Protein AF-A0A961JTA7-F1 (afdb_monomer_lite)

pLDDT: mean 79.95, std 9.87, range [54.69, 95.06]

Sequence (102 aa):
MLLRSQILSALYAAVRAQAMDRAEARAQLDPFRALNLRLLGDRVLQKTAWDIAAQLGRDDTAEAEYLALTLLQADALVSLDPGPAARIGAAVPLADYDALLD

Structure (mmCIF, N/CA/C/O backbone):
data_AF-A0A961JTA7-F1
#
_entry.id   AF-A0A961JTA7-F1
#
loop_
_atom_site.group_PDB
_atom_site.id
_atom_site.type_symbol
_atom_site.label_atom_id
_atom_site.label_alt_id
_atom_site.label_comp_id
_atom_site.label_asym_id
_atom_site.label_entity_id
_atom_site.label_seq_id
_atom_site.pdbx_PDB_ins_code
_atom_site.Cartn_x
_atom_site.Cartn_y
_atom_site.Cartn_z
_atom_site.occupancy
_atom_site.B_iso_or_equiv
_atom_site.auth_seq_id
_atom_site.auth_comp_id
_atom_site.auth_asym_id
_atom_site.auth_atom_id
_atom_site.pdbx_PDB_model_num
ATOM 1 N N . MET A 1 1 ? 3.543 4.980 3.267 1.00 58.66 1 MET A N 1
ATOM 2 C CA . MET A 1 1 ? 4.810 5.210 2.493 1.00 58.66 1 MET A CA 1
ATOM 3 C C . MET A 1 1 ? 5.235 3.969 1.689 1.00 58.66 1 MET A C 1
ATOM 5 O O . MET A 1 1 ? 6.300 3.955 1.072 1.00 58.66 1 MET A O 1
ATOM 9 N N . LEU A 1 2 ? 4.386 2.936 1.660 1.00 67.38 2 LEU A N 1
ATOM 10 C CA . LEU A 1 2 ? 4.755 1.6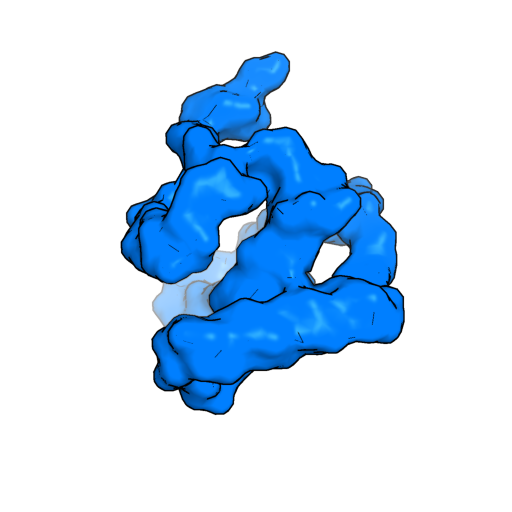02 1.217 1.00 67.38 2 LEU A CA 1
ATOM 11 C C . LEU A 1 2 ? 4.544 1.361 -0.288 1.00 67.38 2 LEU A C 1
ATOM 13 O O . LEU A 1 2 ? 5.351 0.662 -0.884 1.00 67.38 2 LEU A O 1
ATOM 17 N N . LEU A 1 3 ? 3.560 2.002 -0.932 1.00 72.00 3 LEU A N 1
ATOM 18 C CA . LEU A 1 3 ? 3.251 1.792 -2.360 1.00 72.00 3 LEU A CA 1
ATOM 19 C C . LEU A 1 3 ? 4.451 2.053 -3.285 1.00 72.00 3 LEU A C 1
ATOM 21 O O . LEU A 1 3 ? 4.804 1.208 -4.100 1.00 72.00 3 LEU A O 1
ATOM 25 N N . ARG A 1 4 ? 5.145 3.189 -3.123 1.00 72.31 4 ARG A N 1
ATOM 26 C CA . ARG A 1 4 ? 6.348 3.495 -3.923 1.00 72.31 4 ARG A CA 1
ATOM 27 C C . ARG A 1 4 ? 7.464 2.470 -3.698 1.00 72.31 4 ARG A C 1
ATOM 29 O O . ARG A 1 4 ? 8.163 2.115 -4.641 1.00 72.31 4 ARG A O 1
ATOM 36 N N . SER A 1 5 ? 7.616 1.997 -2.461 1.00 75.25 5 SER A N 1
ATOM 37 C CA . SER A 1 5 ? 8.599 0.970 -2.100 1.00 75.25 5 SER A CA 1
ATOM 38 C C . SER A 1 5 ? 8.227 -0.408 -2.665 1.00 75.25 5 SER A C 1
ATOM 40 O O . SER A 1 5 ? 9.096 -1.120 -3.164 1.00 75.25 5 SER A O 1
ATOM 42 N N . GLN A 1 6 ? 6.937 -0.757 -2.661 1.00 79.50 6 GLN A N 1
ATOM 43 C CA . GLN A 1 6 ? 6.406 -1.999 -3.225 1.00 79.50 6 GLN A CA 1
ATOM 44 C C . GLN A 1 6 ? 6.539 -2.024 -4.746 1.00 79.50 6 GLN A C 1
ATOM 46 O O . GLN A 1 6 ? 7.061 -2.995 -5.278 1.00 79.50 6 GLN A O 1
ATOM 51 N N . ILE A 1 7 ? 6.167 -0.941 -5.439 1.00 82.56 7 ILE A N 1
ATOM 52 C CA . ILE A 1 7 ? 6.354 -0.818 -6.893 1.00 82.56 7 ILE A CA 1
ATOM 53 C C . 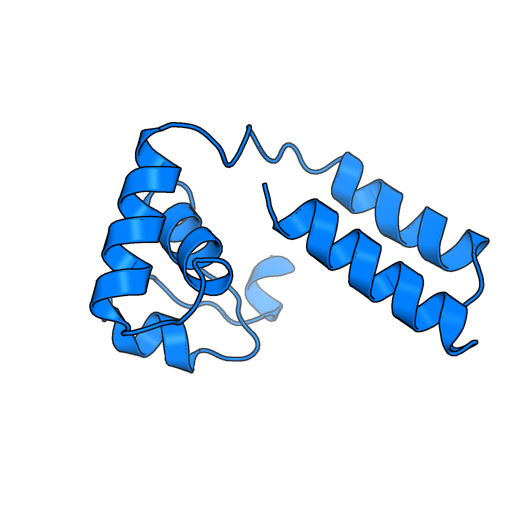ILE A 1 7 ? 7.838 -0.953 -7.243 1.00 82.56 7 ILE A C 1
ATOM 55 O O . ILE A 1 7 ? 8.201 -1.719 -8.132 1.00 82.56 7 ILE A O 1
ATOM 59 N N . LEU A 1 8 ? 8.714 -0.249 -6.517 1.00 84.50 8 LEU A N 1
ATOM 60 C CA . LEU A 1 8 ? 10.153 -0.340 -6.745 1.00 84.50 8 LEU A CA 1
ATOM 61 C C . LEU A 1 8 ? 10.678 -1.764 -6.515 1.00 84.50 8 LEU A C 1
ATOM 63 O O . LEU A 1 8 ? 11.462 -2.255 -7.322 1.00 84.50 8 LEU A O 1
ATOM 67 N N . SER A 1 9 ? 10.233 -2.426 -5.445 1.00 86.06 9 SER A N 1
ATOM 68 C CA . SER A 1 9 ? 10.606 -3.810 -5.130 1.00 86.06 9 SER A CA 1
ATOM 69 C C . SER A 1 9 ? 10.107 -4.794 -6.190 1.00 86.06 9 SER A C 1
ATOM 71 O O . SER A 1 9 ? 10.868 -5.662 -6.610 1.00 86.06 9 SER A O 1
ATOM 73 N N . ALA A 1 10 ? 8.872 -4.631 -6.673 1.00 87.56 10 ALA A N 1
ATOM 74 C CA . ALA A 1 10 ? 8.280 -5.472 -7.709 1.00 87.56 10 ALA A CA 1
ATOM 75 C C . ALA A 1 10 ? 9.016 -5.327 -9.049 1.00 87.56 10 ALA A C 1
ATOM 77 O O . ALA A 1 10 ? 9.415 -6.323 -9.651 1.00 87.56 10 ALA A O 1
ATOM 78 N N . LEU A 1 11 ? 9.284 -4.091 -9.480 1.00 88.88 11 LEU A N 1
ATOM 79 C CA . LEU A 1 11 ? 10.052 -3.825 -10.698 1.00 88.88 11 LEU A CA 1
ATOM 80 C C . LEU A 1 11 ? 11.495 -4.324 -10.575 1.00 88.88 11 LEU A C 1
ATOM 82 O O . LEU A 1 11 ? 12.036 -4.910 -11.509 1.00 88.88 11 LEU A O 1
ATOM 86 N N . TYR A 1 12 ? 12.118 -4.149 -9.408 1.00 88.69 12 TYR A N 1
ATOM 87 C CA . TYR A 1 12 ? 13.450 -4.688 -9.149 1.00 88.69 12 TYR A CA 1
ATOM 88 C C . TYR A 1 12 ? 13.476 -6.220 -9.236 1.00 88.69 12 TYR A C 1
ATOM 90 O O . TYR A 1 12 ? 14.387 -6.781 -9.850 1.00 88.69 12 TYR A O 1
ATOM 98 N N . ALA A 1 13 ? 12.472 -6.899 -8.675 1.00 91.19 13 ALA A N 1
ATOM 99 C CA . ALA A 1 13 ? 12.330 -8.348 -8.776 1.00 91.19 13 ALA A CA 1
ATOM 100 C C . ALA A 1 13 ? 12.134 -8.807 -10.232 1.00 91.19 13 ALA A C 1
ATOM 102 O O . ALA A 1 13 ? 12.784 -9.763 -10.653 1.00 91.19 13 ALA A O 1
ATOM 103 N N . ALA A 1 14 ? 11.325 -8.096 -11.024 1.00 90.62 14 ALA A N 1
ATOM 104 C CA . ALA A 1 14 ? 11.108 -8.400 -12.440 1.00 90.62 14 ALA A CA 1
ATOM 105 C C . ALA A 1 14 ? 12.392 -8.257 -13.279 1.00 90.62 14 ALA A C 1
ATOM 107 O O . ALA A 1 14 ? 12.713 -9.140 -14.077 1.00 90.62 14 ALA A O 1
ATOM 108 N N . VAL A 1 15 ? 13.178 -7.202 -13.039 1.00 93.25 15 VAL A N 1
ATOM 109 C CA . VAL A 1 15 ? 14.495 -7.019 -13.674 1.00 93.25 15 VAL A CA 1
ATOM 110 C C . VAL A 1 15 ? 15.465 -8.128 -13.259 1.00 93.25 15 VAL A C 1
ATOM 112 O O . VAL A 1 15 ? 16.182 -8.679 -14.092 1.00 93.25 15 VAL A O 1
ATOM 115 N N . ARG A 1 16 ? 15.481 -8.505 -11.973 1.00 94.19 16 ARG A N 1
ATOM 116 C CA . ARG A 1 16 ? 16.300 -9.621 -11.466 1.00 94.19 16 ARG A CA 1
ATOM 117 C C . ARG A 1 16 ? 15.915 -10.963 -12.089 1.00 94.19 16 ARG A C 1
ATOM 119 O O . ARG A 1 16 ? 16.797 -11.793 -12.283 1.00 94.19 16 ARG A O 1
ATOM 126 N N . ALA A 1 17 ? 14.637 -11.156 -12.403 1.00 95.06 17 ALA A N 1
ATOM 127 C CA . ALA A 1 17 ? 14.115 -12.335 -13.087 1.00 95.06 17 ALA A CA 1
ATOM 128 C C . ALA A 1 17 ? 14.299 -12.292 -14.618 1.00 95.06 17 ALA A C 1
ATOM 130 O O . ALA A 1 17 ? 13.858 -13.212 -15.297 1.00 95.06 17 ALA A O 1
ATOM 131 N N . GLN A 1 18 ? 14.932 -11.243 -15.163 1.00 92.56 18 GLN A N 1
ATOM 132 C CA . GLN A 1 18 ? 15.103 -11.014 -16.605 1.00 92.56 18 GLN A CA 1
ATOM 133 C C . GLN A 1 18 ? 13.781 -10.951 -17.395 1.00 92.56 18 GLN A C 1
ATOM 135 O O . GLN A 1 18 ? 13.778 -11.156 -18.606 1.00 92.56 18 GLN A O 1
ATOM 140 N N . ALA A 1 19 ? 12.664 -10.654 -16.724 1.00 93.00 19 ALA A N 1
ATOM 141 C CA . ALA A 1 19 ? 11.350 -10.516 -17.355 1.00 93.00 19 ALA A CA 1
ATOM 142 C C . ALA A 1 19 ? 11.160 -9.153 -18.046 1.00 93.00 19 ALA A C 1
ATOM 144 O O . ALA A 1 19 ? 10.261 -8.998 -18.865 1.00 93.00 19 ALA A O 1
ATOM 145 N N . MET A 1 20 ? 11.993 -8.173 -17.694 1.00 93.06 20 MET A N 1
ATOM 146 C CA . MET A 1 20 ? 12.082 -6.855 -18.322 1.00 93.06 20 MET A CA 1
ATOM 147 C C . MET A 1 20 ? 13.482 -6.284 -18.118 1.00 93.06 20 MET A C 1
ATOM 149 O O . MET A 1 20 ? 14.204 -6.698 -17.200 1.00 93.06 20 MET A O 1
ATOM 153 N N . ASP A 1 21 ? 13.860 -5.310 -18.936 1.00 92.44 21 ASP A N 1
ATOM 154 C CA . ASP A 1 21 ? 15.112 -4.593 -18.753 1.00 92.44 21 ASP A CA 1
ATOM 155 C C . ASP A 1 21 ? 14.975 -3.399 -17.785 1.00 92.44 21 ASP A C 1
ATOM 157 O O . ASP A 1 21 ? 13.901 -3.004 -17.319 1.00 92.44 21 ASP A O 1
ATOM 161 N N . ARG A 1 22 ? 16.120 -2.816 -17.423 1.00 88.50 22 ARG A N 1
ATOM 162 C CA . ARG A 1 22 ? 16.169 -1.697 -16.475 1.00 88.50 22 ARG A CA 1
ATOM 163 C C . ARG A 1 22 ? 15.581 -0.402 -17.049 1.00 88.50 22 ARG A C 1
ATOM 165 O O . ARG A 1 22 ? 15.128 0.436 -16.267 1.00 88.50 22 ARG A O 1
ATOM 172 N N . ALA A 1 23 ? 15.645 -0.201 -18.362 1.00 90.88 23 ALA A N 1
ATOM 173 C CA . ALA A 1 23 ? 15.112 0.984 -19.023 1.00 90.88 23 ALA A CA 1
ATOM 174 C C . ALA A 1 23 ? 13.578 0.933 -19.056 1.00 90.88 23 ALA A C 1
ATOM 176 O O . ALA A 1 23 ? 12.935 1.917 -18.692 1.00 90.88 23 ALA A O 1
ATOM 177 N N . GLU A 1 24 ? 13.003 -0.229 -19.357 1.00 89.19 24 GLU A N 1
ATOM 178 C CA . GLU A 1 24 ? 11.568 -0.509 -19.282 1.00 89.19 24 GLU A CA 1
ATOM 179 C C . GLU A 1 24 ? 11.037 -0.291 -17.862 1.00 89.19 24 GLU A C 1
ATOM 181 O O . GLU A 1 24 ? 10.098 0.481 -17.658 1.00 89.19 24 GLU A O 1
ATOM 186 N N . ALA A 1 25 ? 11.698 -0.865 -16.850 1.00 86.81 25 ALA A N 1
ATOM 187 C CA . ALA A 1 25 ? 11.331 -0.654 -15.449 1.00 86.81 25 ALA A CA 1
ATOM 188 C C . ALA A 1 25 ? 11.391 0.829 -15.035 1.00 86.81 25 ALA A C 1
ATOM 190 O O . ALA A 1 25 ? 10.598 1.297 -14.215 1.00 86.81 25 ALA A O 1
ATOM 191 N N . ARG A 1 26 ? 12.338 1.597 -15.592 1.00 84.75 26 ARG A N 1
ATOM 192 C CA . ARG A 1 26 ? 12.460 3.034 -15.317 1.00 84.75 26 ARG A CA 1
ATOM 193 C C . ARG A 1 26 ? 11.325 3.825 -15.957 1.00 84.75 26 ARG A C 1
ATOM 195 O O . ARG A 1 26 ? 10.742 4.656 -15.268 1.00 84.75 26 ARG A O 1
ATOM 202 N N . ALA A 1 27 ? 10.998 3.538 -17.214 1.00 86.75 27 ALA A N 1
ATOM 203 C CA . ALA A 1 27 ? 9.890 4.174 -17.920 1.00 86.75 27 ALA A CA 1
ATOM 204 C C . ALA A 1 27 ? 8.550 3.916 -17.212 1.00 86.75 27 ALA A C 1
ATOM 206 O O . ALA A 1 27 ? 7.740 4.828 -17.077 1.00 86.75 27 ALA A O 1
ATOM 207 N N . GLN A 1 28 ? 8.348 2.711 -16.668 1.00 84.88 28 GLN A N 1
ATOM 208 C CA . GLN A 1 28 ? 7.152 2.394 -15.883 1.00 84.88 28 GLN A CA 1
ATOM 209 C C . GLN A 1 28 ? 7.080 3.134 -14.539 1.00 84.88 28 GLN A C 1
ATOM 211 O O . GLN A 1 28 ? 5.985 3.353 -14.035 1.00 84.88 28 GLN A O 1
ATOM 216 N N . LEU A 1 29 ? 8.206 3.560 -13.950 1.00 80.06 29 LEU A N 1
ATOM 217 C CA . LEU A 1 29 ? 8.216 4.327 -12.693 1.00 80.06 29 LEU A CA 1
ATOM 218 C C . LEU A 1 29 ? 7.800 5.791 -12.863 1.00 80.06 29 LEU A C 1
ATOM 220 O O . LEU A 1 29 ? 7.340 6.399 -11.893 1.00 80.06 29 LEU A O 1
ATOM 224 N N . ASP A 1 30 ? 8.006 6.377 -14.039 1.00 79.62 30 ASP A N 1
ATOM 225 C CA . ASP A 1 30 ? 7.805 7.812 -14.257 1.00 79.62 30 ASP A CA 1
ATOM 226 C C . ASP A 1 30 ? 6.336 8.258 -14.091 1.00 79.62 30 ASP A C 1
ATOM 228 O O . ASP A 1 30 ? 6.108 9.237 -13.372 1.00 79.62 30 ASP A O 1
ATOM 232 N N . PRO A 1 31 ? 5.323 7.520 -14.590 1.00 76.06 31 PRO A N 1
ATOM 233 C CA . PRO A 1 31 ? 3.918 7.808 -14.295 1.00 76.06 31 PRO A CA 1
ATOM 234 C C . PRO A 1 31 ? 3.602 7.828 -12.790 1.00 76.06 31 PRO A C 1
ATOM 236 O O . PRO A 1 31 ? 2.940 8.743 -12.304 1.00 76.06 31 PRO A O 1
ATOM 239 N N . PHE A 1 32 ? 4.145 6.889 -12.004 1.00 70.75 32 PHE A N 1
ATOM 240 C CA . PHE A 1 32 ? 3.914 6.839 -10.550 1.00 70.75 32 PHE A CA 1
ATOM 241 C C . PHE A 1 32 ? 4.596 7.974 -9.779 1.00 70.75 32 PHE A C 1
ATOM 243 O O . PHE A 1 32 ? 4.185 8.312 -8.665 1.00 70.75 32 PHE A O 1
ATOM 250 N N . ARG A 1 33 ? 5.656 8.565 -10.342 1.00 68.38 33 ARG A N 1
ATOM 251 C CA . ARG A 1 33 ? 6.295 9.767 -9.785 1.00 68.38 33 ARG A CA 1
ATOM 252 C C . ARG A 1 33 ? 5.448 11.012 -10.023 1.00 68.38 33 ARG A C 1
ATOM 254 O O . ARG A 1 33 ? 5.467 11.901 -9.177 1.00 68.38 33 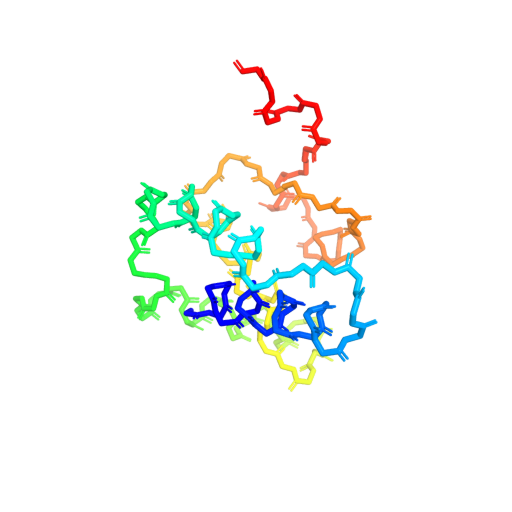ARG A O 1
ATOM 261 N N . ALA A 1 34 ? 4.725 11.053 -11.141 1.00 69.06 34 ALA A N 1
ATOM 262 C CA . ALA A 1 34 ? 3.812 12.136 -11.489 1.00 69.06 34 ALA A CA 1
ATOM 263 C C . ALA A 1 34 ? 2.496 12.088 -10.693 1.00 69.06 34 ALA A C 1
ATOM 265 O O . ALA A 1 34 ? 1.855 13.123 -10.515 1.00 69.06 34 ALA A O 1
ATOM 266 N N . LEU A 1 35 ? 2.115 10.920 -10.158 1.00 65.69 35 LEU A N 1
ATOM 267 C CA . LEU A 1 35 ? 1.007 10.824 -9.211 1.00 65.69 35 LEU A CA 1
ATOM 268 C C . LEU A 1 35 ? 1.333 11.638 -7.951 1.00 65.69 35 LEU A C 1
ATOM 270 O O . LEU A 1 35 ? 2.244 11.305 -7.179 1.00 65.69 35 LEU A O 1
ATOM 274 N N . ASN A 1 36 ? 0.546 12.694 -7.726 1.00 57.50 36 ASN A N 1
ATOM 275 C CA . ASN A 1 36 ? 0.542 13.501 -6.506 1.00 57.50 36 ASN A CA 1
ATOM 276 C C . ASN A 1 36 ? -0.071 12.711 -5.338 1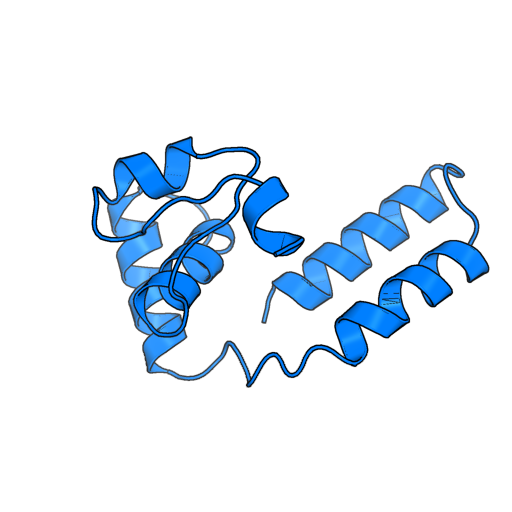.00 57.50 36 ASN A C 1
ATOM 278 O O . ASN A 1 36 ? -1.073 13.099 -4.743 1.00 57.50 36 ASN A O 1
ATOM 282 N N . LEU A 1 37 ? 0.562 11.592 -4.988 1.00 60.22 37 LEU A N 1
ATOM 283 C CA . LEU A 1 37 ? 0.327 10.882 -3.742 1.00 60.22 37 LEU A CA 1
ATOM 284 C C . LEU A 1 37 ? 0.831 11.793 -2.614 1.00 60.22 37 LEU A C 1
ATOM 286 O O . LEU A 1 37 ? 2.015 11.754 -2.258 1.00 60.22 37 LEU A O 1
ATOM 290 N N . ARG A 1 38 ? -0.042 12.675 -2.098 1.00 59.38 38 ARG A N 1
ATOM 291 C CA . ARG A 1 38 ? 0.228 13.450 -0.875 1.00 59.38 38 ARG A CA 1
ATOM 292 C C . ARG A 1 38 ? 0.673 12.468 0.200 1.00 59.38 38 ARG A C 1
ATOM 294 O O . ARG A 1 38 ? 0.164 11.354 0.260 1.00 59.38 38 ARG A O 1
ATOM 301 N N . LEU A 1 39 ? 1.684 12.865 0.975 1.00 54.69 39 LEU A N 1
ATOM 302 C CA . LEU A 1 39 ? 2.399 12.002 1.913 1.00 54.69 39 LEU A CA 1
ATOM 303 C C . LEU A 1 39 ? 1.434 11.096 2.698 1.00 54.69 39 LEU A C 1
ATOM 305 O O . LEU A 1 39 ? 0.805 11.520 3.662 1.00 54.69 39 LEU A O 1
ATOM 309 N N . LEU A 1 40 ? 1.381 9.832 2.275 1.00 59.84 40 LEU A N 1
ATOM 310 C CA . LEU A 1 40 ? 0.717 8.695 2.915 1.00 59.84 40 LEU A CA 1
ATOM 311 C C . LEU A 1 40 ? 1.466 8.305 4.196 1.00 59.84 40 LEU A C 1
ATOM 313 O O . LEU A 1 40 ? 2.058 7.228 4.317 1.00 59.84 40 LEU A O 1
ATOM 317 N N . GLY A 1 41 ? 1.571 9.266 5.097 1.00 63.06 41 GLY A N 1
ATOM 318 C CA . GLY A 1 41 ? 2.331 9.182 6.331 1.00 63.06 41 GLY A CA 1
ATOM 319 C C . GLY A 1 41 ? 1.919 10.251 7.329 1.00 63.06 41 GLY A C 1
ATOM 320 O O . GLY A 1 41 ? 2.636 10.455 8.305 1.00 63.06 41 GLY A O 1
ATOM 321 N N . ASP A 1 42 ? 0.799 10.943 7.098 1.00 77.56 42 ASP A N 1
ATOM 322 C CA . ASP A 1 42 ? 0.210 11.737 8.162 1.00 77.56 42 ASP A CA 1
ATOM 323 C C . ASP A 1 42 ? -0.240 10.820 9.313 1.00 77.56 42 ASP A C 1
ATOM 325 O O . ASP A 1 42 ? -0.491 9.619 9.159 1.00 77.56 42 ASP A O 1
ATOM 329 N N . ARG A 1 43 ? -0.281 11.398 10.511 1.00 85.00 43 ARG A N 1
ATOM 330 C CA . ARG A 1 43 ? -0.506 10.650 11.748 1.00 85.00 43 ARG A CA 1
ATOM 331 C C . ARG A 1 43 ? -1.907 10.034 11.822 1.00 85.00 43 ARG A C 1
ATOM 333 O O . ARG A 1 43 ? -2.095 9.080 12.571 1.00 85.00 43 ARG A O 1
ATOM 340 N N . VAL A 1 44 ? -2.878 10.580 11.085 1.00 87.06 44 VAL A N 1
ATOM 341 C CA . VAL A 1 44 ? -4.251 10.061 11.044 1.00 87.06 44 VAL A CA 1
ATOM 342 C C . VAL A 1 44 ? -4.275 8.787 10.213 1.00 87.06 44 VAL A C 1
ATOM 344 O O . VAL A 1 44 ? -4.723 7.764 10.719 1.00 87.06 44 VAL A O 1
ATOM 347 N N . LEU A 1 45 ? -3.690 8.809 9.013 1.00 85.56 45 LEU A N 1
ATOM 348 C CA . LEU A 1 45 ? -3.580 7.631 8.158 1.00 85.56 45 LEU A CA 1
ATOM 349 C C . LEU A 1 45 ? -2.867 6.473 8.870 1.00 85.56 45 LEU A C 1
ATOM 351 O O . LEU A 1 45 ? -3.366 5.353 8.857 1.00 85.56 45 LEU A O 1
ATOM 355 N N . GLN A 1 46 ? -1.725 6.734 9.519 1.00 87.50 46 GLN A N 1
ATOM 356 C CA 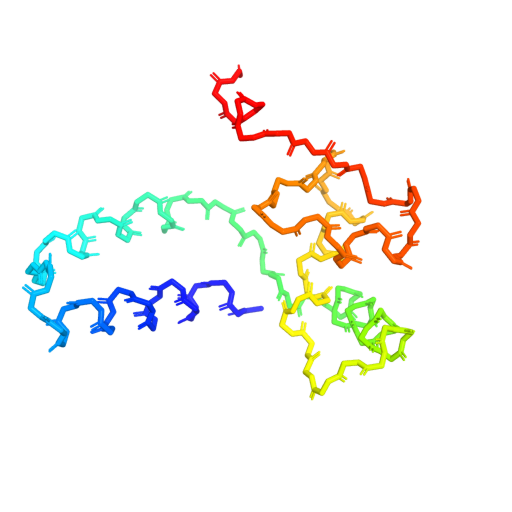. GLN A 1 46 ? -0.982 5.686 10.235 1.00 87.50 46 GLN A CA 1
ATOM 357 C C . GLN A 1 46 ? -1.806 5.064 11.364 1.00 87.50 46 GLN A C 1
ATOM 359 O O . GLN A 1 46 ? -1.794 3.847 11.536 1.00 87.50 46 GLN A O 1
ATOM 364 N N . LYS A 1 47 ? -2.544 5.891 12.115 1.00 90.62 47 LYS A N 1
ATOM 365 C CA . LYS A 1 47 ? -3.429 5.406 13.174 1.00 90.62 47 LYS A CA 1
ATOM 366 C C . LYS A 1 47 ? -4.560 4.552 12.596 1.00 90.62 47 LYS A C 1
ATOM 368 O O . LYS A 1 47 ? -4.771 3.441 13.062 1.00 90.62 47 LYS A O 1
ATOM 373 N N . THR A 1 48 ? -5.243 5.039 11.562 1.00 89.75 48 THR A N 1
ATOM 374 C CA . THR A 1 48 ? -6.333 4.305 10.908 1.00 89.75 48 THR A CA 1
ATOM 375 C C . THR A 1 48 ? -5.846 2.977 10.324 1.00 89.75 48 THR A C 1
ATOM 377 O O . THR A 1 48 ? -6.501 1.957 10.512 1.00 89.75 48 THR A O 1
ATOM 380 N N . ALA A 1 49 ? -4.677 2.952 9.678 1.00 89.19 49 ALA A N 1
ATOM 381 C CA . ALA A 1 49 ? -4.080 1.723 9.153 1.00 89.19 49 ALA A CA 1
ATOM 382 C C . ALA A 1 49 ? -3.730 0.726 10.270 1.00 89.19 49 ALA A C 1
ATOM 384 O O . ALA A 1 49 ? -3.947 -0.472 10.113 1.00 89.19 49 ALA A O 1
ATOM 385 N N . TRP A 1 50 ? -3.231 1.206 11.411 1.00 91.00 50 TRP A N 1
ATOM 386 C CA . TRP A 1 50 ? -2.960 0.357 12.571 1.00 91.00 50 TRP A CA 1
ATOM 387 C C . TRP A 1 50 ? -4.237 -0.287 13.121 1.00 91.00 50 TRP A C 1
ATOM 389 O O . TRP A 1 50 ? -4.281 -1.500 13.322 1.00 91.00 50 TRP A O 1
ATOM 399 N N . ASP A 1 51 ? -5.284 0.515 13.322 1.00 91.75 51 ASP A N 1
ATOM 400 C CA . ASP A 1 51 ? -6.567 0.044 13.850 1.00 91.75 51 ASP A CA 1
ATOM 401 C C . ASP A 1 51 ? -7.192 -1.008 12.911 1.00 91.75 51 ASP A C 1
ATOM 403 O O . ASP A 1 51 ? -7.665 -2.053 13.363 1.00 91.75 51 ASP A O 1
ATOM 407 N N . ILE A 1 52 ? -7.107 -0.786 11.594 1.00 89.75 52 ILE A N 1
ATOM 408 C CA . ILE A 1 52 ? -7.558 -1.739 10.571 1.00 89.75 52 ILE A CA 1
ATOM 409 C C . ILE A 1 52 ? -6.742 -3.036 10.597 1.00 89.75 52 ILE A C 1
ATOM 411 O O . ILE A 1 52 ? -7.322 -4.122 10.567 1.00 89.75 52 ILE A O 1
ATOM 415 N N . ALA A 1 53 ? -5.410 -2.954 10.648 1.00 90.31 53 ALA A N 1
ATOM 416 C CA . ALA A 1 53 ? -4.552 -4.139 10.682 1.00 90.31 53 ALA A CA 1
ATOM 417 C C . ALA A 1 53 ? -4.845 -5.005 11.917 1.00 90.31 53 ALA A C 1
ATOM 419 O O . ALA A 1 53 ? -4.954 -6.227 11.802 1.00 90.31 53 ALA A O 1
ATOM 420 N N . ALA A 1 54 ? -5.058 -4.367 13.073 1.00 90.56 54 ALA A N 1
ATOM 421 C CA . ALA A 1 54 ? -5.452 -5.041 14.304 1.00 90.56 54 ALA A CA 1
ATOM 422 C C . ALA A 1 54 ? -6.833 -5.708 14.183 1.00 90.56 54 ALA A C 1
ATOM 424 O O . ALA A 1 54 ? -6.993 -6.857 14.592 1.00 90.56 54 ALA A O 1
ATOM 425 N N . GLN A 1 55 ? -7.816 -5.031 13.577 1.00 88.62 55 GLN A N 1
ATOM 426 C CA . GLN A 1 55 ? -9.154 -5.589 13.346 1.00 88.62 55 GLN A CA 1
ATOM 427 C C . GLN A 1 55 ? -9.130 -6.801 12.403 1.00 88.62 55 GLN A C 1
ATOM 429 O O . GLN A 1 55 ? -9.865 -7.765 12.612 1.00 88.62 55 GLN A O 1
ATOM 434 N N . LEU A 1 56 ? -8.286 -6.763 11.370 1.00 85.50 56 LEU A N 1
ATOM 435 C CA . LEU A 1 56 ? -8.130 -7.850 10.403 1.00 85.50 56 LEU A CA 1
ATOM 436 C C . LEU A 1 56 ? -7.185 -8.966 10.880 1.00 85.50 56 LEU A C 1
ATOM 438 O O . LEU A 1 56 ? -7.070 -9.983 10.193 1.00 85.50 56 LEU A O 1
ATOM 442 N N . GLY A 1 57 ? -6.510 -8.788 12.022 1.00 85.62 57 GLY A N 1
ATOM 443 C CA . GLY A 1 57 ? -5.539 -9.742 12.561 1.00 85.62 57 GLY A CA 1
ATOM 444 C C . GLY A 1 57 ? -4.336 -9.964 11.640 1.00 85.62 57 GLY A C 1
ATOM 445 O O . GLY A 1 57 ? -3.901 -11.101 11.475 1.00 85.62 57 GLY A O 1
ATOM 446 N N . ARG A 1 58 ? -3.850 -8.909 10.973 1.00 83.31 58 ARG A N 1
ATOM 447 C CA . ARG A 1 58 ? -2.725 -8.986 10.026 1.00 83.31 58 ARG A CA 1
ATOM 448 C C . ARG A 1 58 ? -1.373 -8.833 10.728 1.00 83.31 58 ARG A C 1
ATOM 450 O O . ARG A 1 58 ? -1.256 -8.092 11.700 1.00 83.31 58 ARG A O 1
ATOM 457 N N . ASP A 1 59 ? -0.352 -9.485 10.174 1.00 85.50 59 ASP A N 1
ATOM 458 C CA . ASP A 1 59 ? 1.034 -9.424 10.668 1.00 85.50 59 ASP A CA 1
ATOM 459 C C . ASP A 1 59 ? 1.759 -8.122 10.280 1.00 85.50 59 ASP A C 1
ATOM 461 O O . ASP A 1 59 ? 2.786 -7.774 10.864 1.00 85.50 59 ASP A O 1
ATOM 465 N N . ASP A 1 60 ? 1.224 -7.388 9.301 1.00 83.88 60 ASP A N 1
ATOM 466 C CA . ASP A 1 60 ? 1.723 -6.089 8.865 1.00 83.88 60 ASP A CA 1
ATOM 467 C C . ASP A 1 60 ? 0.581 -5.112 8.533 1.00 83.88 60 ASP A C 1
ATOM 469 O O . ASP A 1 60 ? -0.602 -5.463 8.504 1.00 83.88 60 ASP A O 1
ATOM 473 N N . THR A 1 61 ? 0.944 -3.850 8.294 1.00 85.56 61 THR A N 1
ATOM 474 C CA . THR A 1 61 ? 0.008 -2.771 7.949 1.00 85.56 61 THR A CA 1
ATOM 475 C C . THR A 1 61 ? -0.065 -2.500 6.448 1.00 85.56 61 THR A C 1
ATOM 477 O O . THR A 1 61 ? -0.662 -1.503 6.046 1.00 85.56 61 THR A O 1
ATOM 480 N N . ALA A 1 62 ? 0.550 -3.329 5.600 1.00 82.56 62 ALA A N 1
ATOM 481 C CA . ALA A 1 62 ? 0.733 -3.018 4.187 1.00 82.56 62 ALA A CA 1
ATOM 482 C C . ALA A 1 62 ? -0.597 -2.885 3.450 1.00 82.56 62 ALA A C 1
ATOM 484 O O . ALA A 1 62 ? -0.848 -1.906 2.751 1.00 82.56 62 ALA A O 1
ATOM 485 N N . GLU A 1 63 ? -1.456 -3.875 3.649 1.00 81.00 63 GLU A N 1
ATOM 486 C CA . GLU A 1 63 ? -2.808 -3.926 3.105 1.00 81.00 63 GLU A CA 1
ATOM 487 C C . GLU A 1 63 ? -3.721 -2.890 3.781 1.00 81.00 63 GLU A C 1
ATOM 489 O O . GLU A 1 63 ? -4.509 -2.206 3.126 1.00 81.00 63 GLU A O 1
ATOM 494 N N . ALA A 1 64 ? -3.553 -2.707 5.092 1.00 87.12 64 ALA A N 1
ATOM 495 C CA . ALA A 1 64 ? -4.329 -1.763 5.884 1.00 87.12 64 ALA A CA 1
ATOM 496 C C . ALA A 1 64 ? -4.053 -0.293 5.523 1.00 87.12 64 ALA A C 1
ATOM 498 O O . ALA 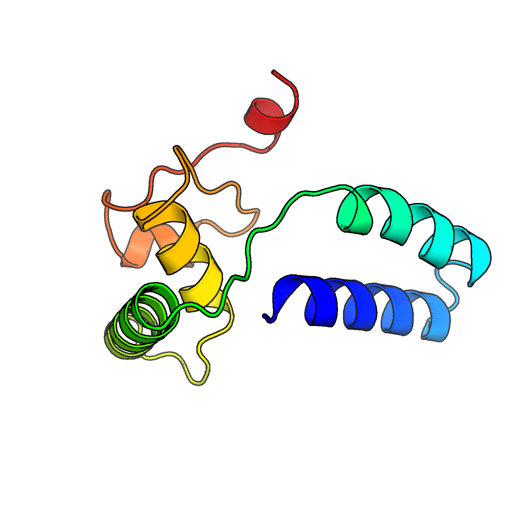A 1 64 ? -4.954 0.535 5.638 1.00 87.12 64 ALA A O 1
ATOM 499 N N . GLU A 1 65 ? -2.847 0.044 5.046 1.00 85.12 65 GLU A N 1
ATOM 500 C CA . GLU A 1 65 ? -2.522 1.383 4.534 1.00 85.12 65 GLU A CA 1
ATOM 501 C C . GLU A 1 65 ? -3.389 1.756 3.322 1.00 85.12 65 GLU A C 1
ATOM 503 O O . GLU A 1 65 ? -3.849 2.896 3.238 1.00 85.12 65 GLU A O 1
ATOM 508 N N . TYR A 1 66 ? -3.646 0.816 2.404 1.00 82.81 66 TYR A N 1
ATOM 509 C CA . TYR A 1 66 ? -4.513 1.064 1.246 1.00 82.81 66 TYR A CA 1
ATOM 510 C C . TYR A 1 66 ? -5.965 1.273 1.671 1.00 82.81 66 TYR A C 1
ATOM 512 O O . TYR A 1 66 ? -6.619 2.202 1.204 1.00 82.81 66 TYR A O 1
ATOM 520 N N . LEU A 1 67 ? -6.441 0.460 2.613 1.00 85.75 67 LEU A N 1
ATOM 521 C CA . LEU A 1 67 ? -7.803 0.551 3.135 1.00 85.75 67 LEU A CA 1
ATOM 522 C C . LEU A 1 67 ? -8.015 1.864 3.903 1.00 85.75 67 LEU A C 1
ATOM 524 O O . LEU A 1 67 ? -9.007 2.554 3.686 1.00 85.75 67 LEU A O 1
ATOM 528 N N . ALA A 1 68 ? -7.047 2.262 4.731 1.00 87.00 68 ALA A N 1
ATOM 529 C CA . ALA A 1 68 ? -7.062 3.541 5.435 1.00 87.00 68 ALA A CA 1
ATOM 530 C C . ALA A 1 68 ? -7.045 4.738 4.478 1.00 87.00 68 ALA A C 1
ATOM 532 O O . ALA A 1 68 ? -7.764 5.710 4.705 1.00 87.00 68 ALA A O 1
ATOM 533 N N . LEU A 1 69 ? -6.242 4.677 3.409 1.00 83.38 69 LEU A N 1
ATOM 534 C CA . LEU A 1 69 ? -6.224 5.728 2.395 1.00 83.38 69 LEU A CA 1
ATOM 535 C C . LEU A 1 69 ? -7.597 5.878 1.746 1.00 83.38 69 LEU A C 1
ATOM 537 O O . LEU A 1 69 ? -8.098 6.998 1.669 1.00 83.38 69 LEU A O 1
ATOM 541 N N . THR A 1 70 ? -8.195 4.770 1.301 1.00 84.69 70 THR A N 1
ATOM 542 C CA . THR A 1 70 ? -9.497 4.824 0.638 1.00 84.69 70 THR A CA 1
ATOM 543 C C . THR A 1 70 ? -10.555 5.406 1.562 1.00 84.69 70 THR A C 1
ATOM 545 O O . THR A 1 70 ? -11.233 6.345 1.170 1.00 84.69 70 THR A O 1
ATOM 548 N N . LEU A 1 71 ? -10.621 4.955 2.818 1.00 85.38 71 LEU A N 1
ATOM 549 C CA . LEU A 1 71 ? -11.576 5.489 3.798 1.00 85.38 71 LEU A CA 1
ATOM 550 C C . LEU A 1 71 ? -11.456 6.999 4.023 1.00 85.38 71 LEU A C 1
ATOM 552 O O . LEU A 1 71 ? -12.447 7.655 4.333 1.00 85.38 71 LEU A O 1
ATOM 556 N N . LEU A 1 72 ? -10.241 7.542 3.944 1.00 83.50 72 LEU A N 1
ATOM 557 C CA . LEU A 1 72 ? -9.980 8.936 4.291 1.00 83.50 72 LEU A CA 1
ATOM 558 C C . LEU A 1 72 ? -10.023 9.879 3.088 1.00 83.50 72 LEU A C 1
ATOM 560 O O . LEU A 1 72 ? -10.276 11.069 3.276 1.00 83.50 72 LEU A O 1
ATOM 564 N N . GLN A 1 73 ? -9.677 9.399 1.891 1.00 78.25 73 GLN A N 1
ATOM 565 C CA . GLN A 1 73 ? -9.302 10.283 0.782 1.00 78.25 73 GLN A CA 1
ATOM 566 C C . GLN A 1 73 ? -9.759 9.827 -0.606 1.00 78.25 73 GLN A C 1
ATOM 568 O O . GLN A 1 73 ? -9.505 10.571 -1.552 1.00 78.25 73 GLN A O 1
ATOM 573 N N . ALA A 1 74 ? -10.384 8.656 -0.767 1.00 77.25 74 ALA A N 1
ATOM 574 C CA . ALA A 1 74 ? -10.785 8.176 -2.091 1.00 77.25 74 ALA A CA 1
ATOM 575 C C . ALA A 1 74 ? -12.243 7.714 -2.136 1.00 77.25 74 ALA A C 1
ATOM 577 O O . ALA A 1 74 ? -12.795 7.242 -1.147 1.00 77.25 74 ALA A O 1
ATOM 578 N N . ASP A 1 75 ? -12.840 7.813 -3.321 1.00 78.00 75 ASP A N 1
ATOM 579 C CA . ASP A 1 75 ? -14.227 7.405 -3.548 1.00 78.00 75 ASP A CA 1
ATOM 580 C C . ASP A 1 75 ? -14.386 5.879 -3.612 1.00 78.00 75 ASP A C 1
ATOM 582 O O . ASP A 1 75 ? -15.441 5.357 -3.265 1.00 78.00 75 ASP A O 1
ATOM 586 N N . ALA A 1 76 ? -13.343 5.153 -4.033 1.00 81.62 76 ALA A N 1
ATOM 587 C CA . ALA A 1 76 ? -13.334 3.695 -4.085 1.00 81.62 76 ALA A CA 1
ATOM 588 C C . ALA A 1 76 ? -11.916 3.105 -4.020 1.00 81.62 76 ALA A C 1
ATOM 590 O O . ALA A 1 76 ? -10.914 3.770 -4.297 1.00 81.62 76 ALA A O 1
ATOM 591 N N . LEU A 1 77 ? -11.842 1.826 -3.660 1.00 81.56 77 LEU A N 1
ATOM 592 C CA . LEU A 1 77 ? -10.665 0.979 -3.769 1.00 81.56 77 LEU A CA 1
ATOM 593 C C . LEU A 1 77 ? -10.822 0.071 -4.986 1.00 81.56 77 LEU A C 1
ATOM 595 O O . LEU A 1 77 ? -11.755 -0.727 -5.060 1.00 81.56 77 LEU A O 1
ATOM 599 N N . VAL A 1 78 ? -9.848 0.131 -5.886 1.00 82.25 78 VAL A N 1
ATOM 600 C CA . VAL A 1 78 ? -9.697 -0.846 -6.965 1.00 82.25 78 VAL A CA 1
ATOM 601 C C . VAL A 1 78 ? -8.681 -1.888 -6.520 1.00 82.25 78 VAL A C 1
ATOM 603 O O . VAL A 1 78 ? -7.536 -1.551 -6.214 1.00 82.25 78 VAL A O 1
ATOM 606 N N . SER A 1 79 ? -9.096 -3.153 -6.451 1.00 79.12 79 SER A N 1
ATOM 607 C CA . SER A 1 79 ? -8.238 -4.260 -6.020 1.00 79.12 79 SER A CA 1
ATOM 608 C C . SER A 1 79 ? -8.531 -5.522 -6.820 1.00 79.12 79 SER A C 1
ATOM 610 O O . SER A 1 79 ? -9.686 -5.876 -7.030 1.00 79.12 79 SER A O 1
ATOM 612 N N . LEU A 1 80 ? -7.472 -6.237 -7.208 1.00 79.88 80 LEU A N 1
ATOM 613 C CA . LEU A 1 80 ? -7.574 -7.570 -7.816 1.00 79.88 80 LEU A CA 1
ATOM 614 C C . LEU A 1 80 ? -7.894 -8.665 -6.780 1.00 79.88 80 LEU A C 1
ATOM 616 O O . LEU A 1 80 ? -8.271 -9.771 -7.156 1.00 79.88 80 LEU A O 1
ATOM 620 N N . ASP A 1 81 ? -7.754 -8.357 -5.488 1.00 77.56 81 ASP A N 1
ATOM 621 C CA . ASP A 1 81 ? -8.245 -9.172 -4.375 1.00 77.56 81 ASP A CA 1
ATOM 622 C C . ASP A 1 81 ? -9.178 -8.319 -3.491 1.00 77.56 81 ASP A C 1
ATOM 624 O O . ASP A 1 81 ? -8.703 -7.461 -2.736 1.00 77.56 81 ASP A O 1
ATOM 628 N N . PRO A 1 82 ? -10.507 -8.503 -3.573 1.00 68.38 82 PRO A N 1
ATOM 629 C CA . PRO A 1 82 ? -11.468 -7.737 -2.780 1.00 68.38 82 PRO A CA 1
ATOM 630 C C . PRO A 1 82 ? -11.633 -8.268 -1.347 1.00 68.38 82 PRO A C 1
ATOM 632 O O . PRO A 1 82 ? -12.255 -7.607 -0.511 1.00 68.38 82 PRO A O 1
ATOM 635 N N . GLY A 1 83 ? -11.091 -9.451 -1.034 1.00 78.75 83 GLY A N 1
ATOM 636 C CA . GLY A 1 83 ? -11.270 -10.124 0.255 1.00 78.75 83 GLY A CA 1
ATOM 637 C C . GLY A 1 83 ? -10.919 -9.278 1.490 1.00 78.75 83 GLY A C 1
ATOM 638 O O . GLY A 1 83 ? -11.615 -9.375 2.504 1.00 78.75 83 GLY A O 1
ATOM 639 N N . PRO A 1 84 ? -9.860 -8.452 1.475 1.00 71.50 84 PRO A N 1
ATOM 640 C CA . PRO A 1 84 ? -9.513 -7.569 2.591 1.00 71.50 84 PRO A CA 1
ATOM 641 C C . PRO A 1 84 ? -10.533 -6.454 2.823 1.00 71.50 84 PRO A C 1
ATOM 643 O O . PRO A 1 84 ? -10.964 -6.250 3.954 1.00 71.50 84 PRO A O 1
ATOM 646 N N . ALA A 1 85 ? -10.976 -5.780 1.760 1.00 74.00 85 ALA A N 1
ATOM 647 C CA . ALA A 1 85 ? -11.969 -4.711 1.850 1.00 74.00 85 ALA A CA 1
ATOM 648 C C . ALA A 1 85 ? -13.332 -5.243 2.306 1.00 74.00 85 ALA A C 1
ATOM 650 O O . ALA A 1 85 ? -13.953 -4.673 3.201 1.00 74.00 85 ALA A O 1
ATOM 651 N N . ALA A 1 86 ? -13.747 -6.401 1.783 1.00 74.38 86 ALA A N 1
ATOM 652 C CA . ALA A 1 86 ? -14.983 -7.064 2.193 1.00 74.38 86 ALA A CA 1
ATOM 653 C C . ALA A 1 86 ? -15.019 -7.381 3.702 1.00 74.38 86 ALA A C 1
ATOM 655 O O . ALA A 1 86 ? -16.085 -7.342 4.316 1.00 74.38 86 ALA A O 1
ATOM 656 N N . ARG A 1 87 ? -13.860 -7.652 4.323 1.00 74.69 87 ARG A N 1
ATOM 657 C CA . ARG A 1 87 ? -13.739 -7.943 5.763 1.00 74.69 87 ARG A CA 1
ATOM 658 C C . ARG A 1 87 ? -13.844 -6.710 6.664 1.00 74.69 87 ARG A C 1
ATOM 660 O O . ARG A 1 87 ? -14.214 -6.858 7.825 1.00 74.69 87 ARG A O 1
ATOM 667 N N . ILE A 1 88 ? -13.573 -5.513 6.143 1.00 70.56 88 ILE A N 1
ATOM 668 C CA . ILE A 1 88 ? -13.795 -4.240 6.859 1.00 70.56 88 ILE A CA 1
ATOM 669 C C . ILE A 1 88 ? -15.264 -3.784 6.725 1.00 70.56 88 ILE A C 1
ATOM 671 O O . ILE A 1 88 ? -15.728 -2.905 7.450 1.00 70.56 88 ILE A O 1
ATOM 675 N N . GLY A 1 89 ? -16.041 -4.445 5.862 1.00 63.59 89 GLY A N 1
ATOM 676 C CA . GLY A 1 89 ? -17.436 -4.119 5.582 1.00 63.59 89 GLY A CA 1
ATOM 677 C C . GLY A 1 89 ? -17.574 -2.989 4.561 1.00 63.59 89 GLY A C 1
ATOM 678 O O . GLY A 1 89 ? -16.585 -2.457 4.063 1.00 63.59 89 GLY A O 1
ATOM 679 N N . ALA A 1 90 ? -18.819 -2.599 4.259 1.00 59.34 90 ALA A N 1
ATOM 680 C CA . ALA A 1 90 ? -19.187 -1.610 3.230 1.00 59.34 90 ALA A CA 1
ATOM 681 C C . ALA A 1 90 ? -18.612 -0.186 3.429 1.00 59.34 90 ALA A C 1
ATOM 683 O O . ALA A 1 90 ? -18.988 0.735 2.712 1.00 59.34 90 ALA A O 1
ATOM 684 N N . ALA A 1 91 ? -17.725 0.010 4.407 1.00 68.19 91 ALA A N 1
ATOM 685 C CA . ALA A 1 91 ? -17.029 1.263 4.651 1.00 68.19 91 ALA A CA 1
ATOM 686 C C . ALA A 1 91 ? -16.040 1.609 3.528 1.00 68.19 91 ALA A C 1
ATOM 688 O O . ALA A 1 91 ? -15.814 2.786 3.278 1.00 68.19 91 ALA A O 1
ATOM 689 N N . VAL A 1 92 ? -15.475 0.605 2.847 1.00 75.12 92 VAL A N 1
ATOM 690 C CA . VAL A 1 92 ? -14.587 0.801 1.693 1.00 75.12 92 VAL A CA 1
ATOM 691 C C . VAL A 1 92 ? -15.355 0.451 0.419 1.00 75.12 92 VAL A C 1
ATOM 693 O O . VAL A 1 92 ? -15.589 -0.736 0.175 1.00 75.12 92 VAL A O 1
ATOM 696 N N . PRO A 1 93 ? -15.756 1.438 -0.401 1.00 77.88 93 PRO A N 1
ATOM 697 C CA . PRO A 1 93 ? -16.367 1.157 -1.691 1.00 77.88 93 PRO A CA 1
ATOM 698 C C . PRO A 1 93 ? -15.359 0.429 -2.580 1.00 77.88 93 PRO A C 1
ATOM 700 O O . PRO A 1 93 ? -14.193 0.815 -2.636 1.00 77.88 93 PRO A O 1
ATOM 703 N N . LEU A 1 94 ? -15.795 -0.635 -3.250 1.00 81.50 94 LEU A N 1
ATOM 704 C CA . LEU A 1 94 ? -14.983 -1.375 -4.211 1.00 81.50 94 LEU A CA 1
ATOM 705 C C . LEU A 1 94 ? -15.362 -0.962 -5.629 1.00 81.50 94 LEU A C 1
ATOM 707 O O . LEU A 1 94 ? -16.546 -0.803 -5.925 1.00 81.50 94 LEU A O 1
ATOM 711 N N . ALA A 1 95 ? -14.362 -0.825 -6.491 1.00 80.75 95 ALA A N 1
ATOM 712 C CA . ALA A 1 95 ? -14.552 -0.593 -7.914 1.00 80.75 95 ALA A CA 1
ATOM 713 C C . ALA A 1 95 ? -13.713 -1.580 -8.733 1.00 80.75 95 ALA A C 1
ATOM 715 O O . ALA A 1 95 ? -12.630 -1.996 -8.312 1.00 80.75 95 ALA A O 1
ATOM 716 N N . ASP A 1 96 ? -14.226 -1.947 -9.905 1.00 78.12 96 ASP A N 1
ATOM 717 C CA . ASP A 1 96 ? -13.493 -2.764 -10.867 1.00 78.12 96 ASP A CA 1
ATOM 718 C C . ASP A 1 96 ? -12.416 -1.941 -11.580 1.00 78.12 96 ASP A C 1
ATOM 720 O O . ASP A 1 96 ? -12.440 -0.710 -11.583 1.00 78.12 96 ASP A O 1
ATOM 724 N N . TYR A 1 97 ? -11.461 -2.634 -12.204 1.00 73.81 97 TYR A N 1
ATOM 725 C CA . TYR A 1 97 ? -10.356 -1.997 -12.926 1.00 73.81 97 TYR A CA 1
ATOM 726 C C . TYR A 1 97 ? -10.830 -1.011 -14.002 1.00 73.81 97 TYR A C 1
ATOM 728 O O . TYR A 1 97 ? -10.208 0.034 -14.180 1.00 73.81 97 TYR A O 1
ATOM 736 N N . ASP A 1 98 ? -11.946 -1.311 -14.670 1.00 76.56 98 ASP A N 1
ATOM 737 C CA . ASP A 1 98 ? -12.503 -0.465 -15.729 1.00 76.56 98 ASP A CA 1
ATOM 738 C C . ASP A 1 98 ? -12.863 0.945 -15.231 1.00 76.56 98 ASP A C 1
ATOM 740 O O . ASP A 1 98 ? -12.725 1.905 -15.982 1.00 76.56 98 ASP A O 1
ATOM 744 N N . ALA A 1 99 ? -13.188 1.106 -13.942 1.00 73.00 99 ALA A N 1
ATOM 745 C CA . ALA A 1 99 ? -13.488 2.407 -13.339 1.00 73.00 99 ALA A CA 1
ATOM 746 C C . ALA A 1 99 ? -12.273 3.355 -13.258 1.00 73.00 99 ALA A C 1
ATOM 748 O O . ALA A 1 99 ? -12.429 4.521 -12.911 1.00 73.00 99 ALA A O 1
ATOM 749 N N . LEU A 1 100 ? -11.054 2.872 -13.536 1.00 64.25 100 LEU A N 1
ATOM 750 C CA . LEU A 1 100 ? -9.851 3.712 -13.643 1.00 64.25 100 LEU A CA 1
ATOM 751 C C . LEU A 1 100 ? -9.676 4.341 -15.030 1.00 64.25 100 LEU A C 1
ATOM 753 O O . LEU A 1 100 ? -8.788 5.178 -15.198 1.00 64.25 100 LEU A O 1
ATOM 757 N N . LEU A 1 101 ? -10.435 3.876 -16.025 1.00 71.69 101 LEU A N 1
ATOM 758 C CA . LEU A 1 101 ? -10.324 4.307 -17.420 1.00 71.69 101 LEU A CA 1
ATOM 759 C C . LEU A 1 101 ? -11.390 5.341 -17.817 1.00 71.69 101 LEU A C 1
ATOM 761 O O . LEU A 1 101 ? -11.278 5.907 -18.907 1.00 71.69 101 LEU A O 1
ATOM 765 N N . ASP A 1 102 ? -12.375 5.574 -16.947 1.00 56.28 102 ASP A N 1
ATOM 766 C CA . ASP A 1 102 ? -13.401 6.621 -17.056 1.00 56.28 102 ASP A CA 1
ATOM 767 C C . ASP A 1 102 ? -12.890 7.988 -16.555 1.00 56.28 102 ASP A C 1
ATOM 769 O O . ASP A 1 102 ? -13.249 9.016 -17.180 1.00 56.28 102 ASP A O 1
#

Secondary structure (DSSP, 8-state):
-HHHHHHHHHHHHHHHTTSS-HHHHHHHHHHHHHS----TT-HHHHHHHHHHHHHHT-SSSHHHHHHHHHHHH-S-EE-S--HHHHHH-TTS-EE-GGGG--

Foldseek 3Di:
DCPLVVLVVVLVVCCVVVVDPPVVSVVVCPVVVVPCPPPLDPPQLVVQLVVLCVQVVHPDSNVSSQQSCQLPPNPADEDPDCVSVVSVPPSHHYDYPVVVVD

Radius of gyration: 15.09 Å; chains: 1; bounding box: 36×26×34 Å